Protein AF-A0A0H4KUE8-F1 (afdb_monomer)

Organism: NCBI:txid1402861

pLDDT: mean 80.07, std 14.96, range [39.91, 92.94]

Structure (mmCIF, N/CA/C/O backbone):
data_AF-A0A0H4KUE8-F1
#
_entry.id   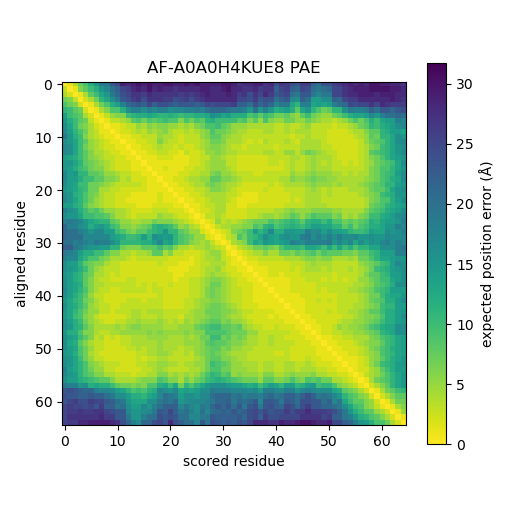AF-A0A0H4KUE8-F1
#
loop_
_atom_site.group_PDB
_atom_site.id
_atom_site.type_symbol
_atom_site.label_atom_id
_atom_site.label_alt_id
_atom_site.label_comp_id
_atom_site.label_asym_id
_atom_site.label_entity_id
_atom_site.label_seq_id
_atom_site.pdbx_PDB_ins_code
_atom_site.Cartn_x
_atom_site.Cartn_y
_atom_site.Cartn_z
_atom_site.occupancy
_atom_site.B_iso_or_equiv
_atom_site.auth_seq_id
_atom_site.auth_comp_id
_atom_site.auth_asym_id
_atom_site.auth_atom_id
_atom_site.pdbx_PDB_model_num
ATOM 1 N N . MET A 1 1 ? -24.596 19.951 17.032 1.00 39.91 1 MET A N 1
ATOM 2 C CA . MET A 1 1 ? -23.303 20.267 16.392 1.00 39.91 1 MET A CA 1
ATOM 3 C C . MET A 1 1 ? -22.653 18.939 16.053 1.00 3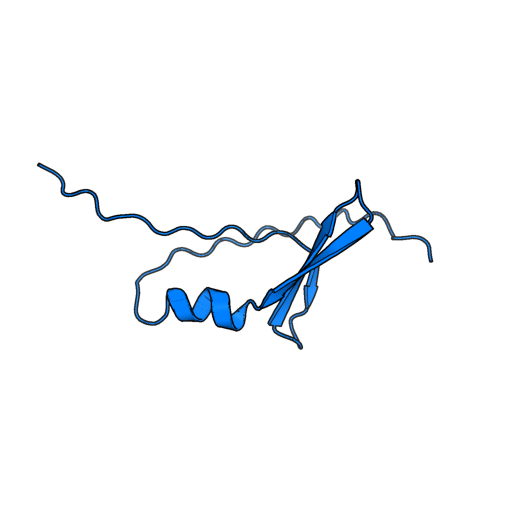9.91 1 MET A C 1
ATOM 5 O O . MET A 1 1 ? -22.285 18.221 16.975 1.00 39.91 1 MET A O 1
ATOM 9 N N . ALA A 1 2 ? -22.653 18.534 14.783 1.00 42.09 2 ALA A N 1
ATOM 10 C CA . ALA A 1 2 ? -21.978 17.303 14.385 1.00 42.09 2 ALA A CA 1
ATOM 11 C C . ALA A 1 2 ? -20.474 17.527 14.578 1.00 42.09 2 ALA A C 1
ATOM 13 O O . ALA A 1 2 ? -19.902 18.429 13.972 1.00 42.09 2 ALA A O 1
ATOM 14 N N . LYS A 1 3 ? -19.873 16.786 15.513 1.00 47.12 3 LYS A N 1
ATOM 15 C CA . LYS A 1 3 ? -18.421 16.741 15.688 1.00 47.12 3 LYS A CA 1
ATOM 16 C C . LYS A 1 3 ? -17.835 16.251 14.366 1.00 47.12 3 LYS A C 1
ATOM 18 O O . LYS A 1 3 ? -18.253 15.192 13.905 1.00 47.12 3 LYS A O 1
ATOM 23 N N . ASN A 1 4 ? -16.905 17.000 13.779 1.00 50.94 4 ASN A N 1
ATOM 24 C CA . ASN A 1 4 ? -16.045 16.468 12.728 1.00 50.94 4 ASN A CA 1
ATOM 25 C C . ASN A 1 4 ? -15.392 15.196 13.285 1.00 50.94 4 ASN A C 1
ATOM 27 O O . ASN A 1 4 ? -14.564 15.272 14.190 1.00 50.94 4 ASN A O 1
ATOM 31 N N . GLN A 1 5 ? -15.834 14.025 12.826 1.00 57.97 5 GLN A N 1
ATOM 32 C CA . GLN A 1 5 ? -15.002 12.835 12.897 1.00 57.97 5 GLN A CA 1
ATOM 33 C C . GLN A 1 5 ? -13.905 13.080 11.870 1.00 57.97 5 GLN A C 1
ATOM 35 O O . GLN A 1 5 ? -14.189 13.078 10.671 1.00 57.97 5 GLN A O 1
ATOM 40 N N . ASP A 1 6 ? -12.698 13.390 12.341 1.00 66.81 6 ASP A N 1
ATOM 41 C CA . ASP A 1 6 ? -11.533 13.579 11.481 1.00 66.81 6 ASP A CA 1
ATOM 42 C C . ASP A 1 6 ? -11.394 12.345 10.583 1.00 66.81 6 ASP A C 1
ATOM 44 O O . ASP A 1 6 ? -11.067 11.246 11.032 1.00 66.81 6 ASP A O 1
ATOM 48 N N . THR A 1 7 ? -11.757 12.507 9.312 1.00 74.12 7 THR A N 1
ATOM 49 C CA . THR A 1 7 ? -11.724 11.421 8.336 1.00 74.12 7 THR A CA 1
ATOM 50 C C . THR A 1 7 ? -10.295 11.319 7.830 1.00 74.12 7 THR A C 1
ATOM 52 O O . THR A 1 7 ? -9.797 12.239 7.186 1.00 74.12 7 THR A O 1
ATOM 55 N N . MET A 1 8 ? -9.621 10.214 8.149 1.00 79.94 8 MET A N 1
ATOM 56 C CA . MET A 1 8 ? -8.294 9.904 7.618 1.00 79.94 8 MET A CA 1
ATOM 57 C C . MET A 1 8 ? -8.441 9.132 6.306 1.00 79.94 8 MET A C 1
ATOM 59 O O . MET A 1 8 ? -9.167 8.141 6.250 1.00 79.94 8 MET A O 1
ATOM 63 N N . SER A 1 9 ? -7.748 9.579 5.260 1.00 87.31 9 SER A N 1
ATOM 64 C CA . SER A 1 9 ? -7.741 8.925 3.948 1.00 87.31 9 SER A CA 1
ATOM 65 C C . SER A 1 9 ? -6.322 8.810 3.403 1.00 87.31 9 SER A C 1
ATOM 67 O O . SER A 1 9 ? -5.540 9.758 3.495 1.00 87.31 9 SER A O 1
ATOM 69 N N . SER A 1 10 ? -6.002 7.680 2.778 1.00 86.88 10 SER A N 1
ATOM 70 C CA . SER A 1 10 ? -4.764 7.483 2.019 1.00 86.88 10 SER A CA 1
ATOM 71 C C . SER A 1 10 ? -5.103 7.017 0.611 1.00 86.88 10 SER A C 1
ATOM 73 O O . SER A 1 10 ? -5.872 6.075 0.450 1.00 86.88 10 SER A O 1
ATOM 75 N N . ASN A 1 11 ? -4.516 7.677 -0.387 1.00 88.81 11 ASN A N 1
ATOM 76 C CA . ASN A 1 11 ? -4.631 7.296 -1.790 1.00 88.81 11 ASN A CA 1
ATOM 77 C C . ASN A 1 11 ? -3.259 6.818 -2.263 1.00 88.81 11 ASN A C 1
ATOM 79 O O . ASN A 1 11 ? -2.280 7.552 -2.134 1.00 88.81 11 ASN A O 1
ATOM 83 N N . LEU A 1 12 ? -3.206 5.598 -2.788 1.00 88.31 12 LEU A N 1
ATOM 84 C CA . LEU A 1 12 ? -2.020 5.006 -3.395 1.00 88.31 12 LEU A CA 1
ATOM 85 C C . LEU A 1 12 ? -2.350 4.660 -4.843 1.00 88.31 12 LEU A C 1
ATOM 87 O O . LEU A 1 12 ? -3.455 4.214 -5.151 1.00 88.31 12 LEU A O 1
ATOM 91 N N . THR A 1 13 ? -1.413 4.907 -5.746 1.00 89.12 13 THR A N 1
ATOM 92 C CA . THR A 1 13 ? -1.559 4.601 -7.169 1.00 89.12 13 THR A CA 1
ATOM 93 C C . THR A 1 13 ? -0.206 4.155 -7.685 1.00 89.12 13 THR A C 1
ATOM 95 O O . THR A 1 13 ? 0.798 4.788 -7.378 1.00 89.12 13 THR A O 1
ATOM 98 N N . GLY A 1 14 ? -0.179 3.061 -8.436 1.00 89.50 14 GLY A N 1
ATOM 99 C CA . GLY A 1 14 ? 1.054 2.472 -8.933 1.00 89.50 14 GLY A CA 1
ATOM 100 C C . GLY A 1 14 ? 0.855 1.020 -9.343 1.00 89.50 14 GLY A C 1
ATOM 101 O O . GLY A 1 14 ? -0.273 0.525 -9.385 1.00 89.50 14 GLY A O 1
ATOM 102 N N . VAL A 1 15 ? 1.967 0.355 -9.626 1.00 88.50 15 VAL A N 1
ATOM 103 C CA . VAL A 1 15 ? 2.025 -1.087 -9.866 1.00 88.50 15 VAL A CA 1
ATOM 104 C C . VAL A 1 15 ? 1.990 -1.793 -8.517 1.00 88.50 15 VAL A C 1
ATOM 106 O O . VAL A 1 15 ? 2.785 -1.472 -7.639 1.00 88.50 15 VAL A O 1
ATOM 109 N N . LEU A 1 16 ? 1.045 -2.714 -8.344 1.00 88.81 16 LEU A N 1
ATOM 110 C CA . LEU A 1 16 ? 0.908 -3.506 -7.125 1.00 88.81 16 LEU A CA 1
ATOM 111 C C . LEU A 1 16 ? 1.711 -4.801 -7.259 1.00 88.81 16 LEU A C 1
ATOM 113 O O . LEU A 1 16 ? 1.397 -5.620 -8.123 1.00 88.81 16 LEU A O 1
ATOM 117 N N . ASP A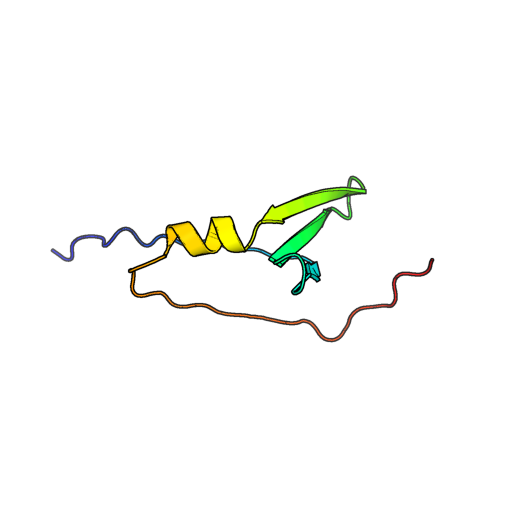 1 17 ? 2.668 -5.006 -6.360 1.00 90.06 17 ASP A N 1
ATOM 118 C CA . ASP A 1 17 ? 3.266 -6.310 -6.097 1.00 90.06 17 ASP A CA 1
ATOM 119 C C . ASP A 1 17 ? 2.579 -6.928 -4.872 1.00 90.06 17 ASP A C 1
ATOM 121 O O . ASP A 1 17 ? 2.640 -6.403 -3.757 1.00 90.06 17 ASP A O 1
ATOM 125 N N . VAL A 1 18 ? 1.861 -8.029 -5.091 1.00 86.75 18 VAL A N 1
ATOM 126 C CA . VAL A 1 18 ? 1.096 -8.715 -4.040 1.00 86.75 18 VAL A CA 1
ATOM 127 C C . VAL A 1 18 ? 1.992 -9.605 -3.178 1.00 86.75 18 VAL A C 1
ATOM 129 O O . VAL A 1 18 ? 1.675 -9.819 -2.010 1.00 86.75 18 VAL A O 1
ATOM 132 N N . GLU A 1 19 ? 3.092 -10.122 -3.726 1.00 88.56 19 GLU A N 1
ATOM 133 C CA . GLU A 1 19 ? 4.014 -10.983 -2.982 1.00 88.56 19 GLU A CA 1
ATOM 134 C C . GLU A 1 19 ? 4.840 -10.153 -2.001 1.00 88.56 19 GLU A C 1
ATOM 136 O O . GLU A 1 19 ? 4.970 -10.521 -0.832 1.00 88.56 19 GLU A O 1
ATOM 141 N N . GLU A 1 20 ? 5.327 -8.995 -2.449 1.00 90.06 20 GLU A N 1
ATOM 142 C CA . GLU A 1 20 ? 6.079 -8.063 -1.607 1.00 90.06 20 GLU A CA 1
ATOM 143 C C . GLU A 1 20 ? 5.183 -7.103 -0.809 1.00 90.06 20 GLU A C 1
ATOM 145 O O . GLU A 1 20 ? 5.662 -6.424 0.100 1.00 90.06 20 GLU A O 1
ATOM 150 N N . MET A 1 21 ? 3.879 -7.052 -1.110 1.00 91.25 21 MET A N 1
ATOM 151 C CA . MET A 1 21 ? 2.924 -6.097 -0.531 1.00 91.25 21 MET A CA 1
ATOM 152 C C . MET A 1 21 ? 3.381 -4.639 -0.709 1.00 91.25 21 MET A C 1
ATOM 154 O O . MET A 1 21 ? 3.268 -3.808 0.202 1.00 91.25 21 MET A O 1
ATOM 158 N N . THR A 1 22 ? 3.879 -4.308 -1.900 1.00 92.94 22 THR A N 1
ATOM 159 C CA . THR A 1 22 ? 4.364 -2.970 -2.255 1.00 92.94 22 THR A CA 1
ATOM 160 C C . THR A 1 22 ? 3.563 -2.369 -3.408 1.00 92.94 22 THR A C 1
ATOM 162 O O . THR A 1 22 ? 2.993 -3.062 -4.249 1.00 92.94 22 THR A O 1
ATOM 165 N N . VAL A 1 23 ? 3.475 -1.039 -3.431 1.00 91.56 23 VAL A N 1
ATOM 166 C CA . VAL A 1 23 ? 2.941 -0.276 -4.562 1.00 91.56 23 VAL A CA 1
ATOM 167 C C . VAL A 1 23 ? 4.042 0.631 -5.080 1.00 91.56 23 VAL A C 1
ATOM 169 O O . VAL A 1 23 ? 4.478 1.535 -4.368 1.00 91.56 23 VAL A O 1
ATOM 172 N N . THR A 1 24 ? 4.460 0.426 -6.322 1.00 91.00 24 THR A N 1
ATOM 173 C CA . THR A 1 24 ? 5.498 1.235 -6.963 1.00 91.00 24 THR A CA 1
ATOM 174 C C . THR A 1 24 ? 4.856 2.270 -7.872 1.00 91.00 24 THR A C 1
ATOM 176 O O . THR A 1 24 ? 4.196 1.942 -8.860 1.00 91.00 24 THR A O 1
ATOM 179 N N . PHE A 1 25 ? 5.032 3.541 -7.531 1.00 89.00 25 PHE A N 1
ATOM 180 C CA . PHE A 1 25 ? 4.681 4.660 -8.392 1.00 89.00 25 PHE A CA 1
ATOM 181 C C . PHE A 1 25 ? 5.900 5.055 -9.223 1.00 89.00 25 PHE A C 1
ATOM 183 O O . PHE A 1 25 ? 6.948 5.380 -8.667 1.00 89.00 25 PHE A O 1
ATOM 190 N N . ILE A 1 26 ? 5.743 5.045 -10.544 1.00 83.44 26 ILE A N 1
ATOM 191 C CA . ILE A 1 26 ? 6.777 5.471 -11.487 1.00 83.44 26 ILE A CA 1
ATOM 192 C C . ILE A 1 26 ? 6.386 6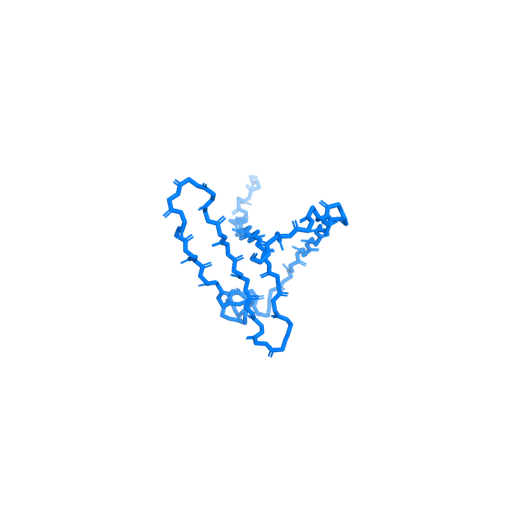.856 -11.998 1.00 83.44 26 ILE A C 1
ATOM 194 O O . ILE A 1 26 ? 5.370 7.003 -12.690 1.00 83.44 26 ILE A O 1
ATOM 198 N N . ASP A 1 27 ? 7.166 7.880 -11.649 1.00 79.44 27 ASP A N 1
ATOM 199 C CA . ASP A 1 27 ? 6.947 9.222 -12.180 1.00 79.44 27 ASP A CA 1
ATOM 200 C C . ASP A 1 27 ? 7.438 9.291 -13.630 1.00 79.44 27 ASP A C 1
ATOM 202 O O . ASP A 1 27 ? 8.633 9.248 -13.912 1.00 79.44 27 ASP A O 1
ATOM 206 N N . LYS A 1 28 ? 6.499 9.438 -14.569 1.00 75.56 28 LYS A N 1
ATOM 207 C CA . LYS A 1 28 ? 6.798 9.528 -16.006 1.00 75.56 28 LYS A CA 1
ATOM 208 C C . LYS A 1 28 ? 7.606 10.773 -16.397 1.00 75.56 28 LYS A C 1
ATOM 210 O O . LYS A 1 28 ? 8.033 10.856 -17.544 1.00 75.56 28 LYS A O 1
ATOM 215 N N . LYS A 1 29 ? 7.744 11.773 -15.519 1.00 75.31 29 LYS A N 1
ATOM 216 C CA . LYS A 1 29 ? 8.467 13.018 -15.827 1.00 75.31 29 LYS A CA 1
ATOM 217 C C . LYS A 1 29 ? 9.944 12.965 -15.472 1.00 75.31 29 LYS A C 1
ATOM 219 O O . LYS A 1 29 ? 10.742 13.499 -16.233 1.00 75.31 29 LYS A O 1
ATOM 224 N N . ASP A 1 30 ? 10.271 12.326 -14.353 1.00 72.06 30 ASP A N 1
ATOM 225 C CA . ASP A 1 30 ? 11.623 12.325 -13.787 1.00 72.06 30 ASP A CA 1
ATOM 226 C C . ASP A 1 30 ? 12.227 10.909 -13.691 1.00 72.06 30 ASP A C 1
ATOM 228 O O . ASP A 1 30 ? 13.303 10.750 -13.121 1.00 72.06 30 ASP A O 1
ATOM 232 N N . GLU A 1 31 ? 11.528 9.882 -14.203 1.00 70.62 31 GLU A N 1
ATOM 233 C CA . GLU A 1 31 ? 11.880 8.449 -14.084 1.00 70.62 31 GLU A CA 1
ATOM 234 C C . GLU A 1 31 ? 12.137 8.000 -12.631 1.00 70.62 31 GLU A C 1
ATOM 236 O O . GLU A 1 31 ? 12.760 6.977 -12.360 1.00 70.62 31 GLU A O 1
ATOM 241 N N . GLY A 1 32 ? 11.640 8.776 -11.666 1.00 77.25 32 GLY A N 1
ATOM 242 C CA . GLY A 1 32 ? 11.780 8.494 -10.249 1.00 77.25 32 GLY A CA 1
ATOM 243 C C . GLY A 1 32 ? 10.813 7.401 -9.818 1.00 77.25 32 GLY A C 1
ATOM 244 O O . GLY A 1 32 ? 9.597 7.530 -9.982 1.00 77.25 32 GLY A O 1
ATOM 245 N N . GLU A 1 33 ? 11.348 6.349 -9.208 1.00 85.88 33 GLU A N 1
ATOM 246 C CA . GLU A 1 33 ? 10.551 5.301 -8.581 1.00 85.88 33 GLU A CA 1
ATOM 247 C C . GLU A 1 33 ? 10.302 5.633 -7.110 1.00 85.88 33 GLU A C 1
ATOM 249 O O . GLU A 1 33 ? 11.225 5.889 -6.332 1.00 85.88 33 GLU A O 1
ATOM 254 N N . THR A 1 34 ? 9.034 5.618 -6.708 1.00 88.38 34 THR A N 1
ATOM 255 C CA . THR A 1 34 ? 8.639 5.689 -5.301 1.00 88.38 34 THR A CA 1
ATOM 256 C C . THR A 1 34 ? 7.939 4.400 -4.912 1.00 88.38 34 THR A C 1
ATOM 258 O O . THR A 1 34 ? 6.860 4.092 -5.416 1.00 88.38 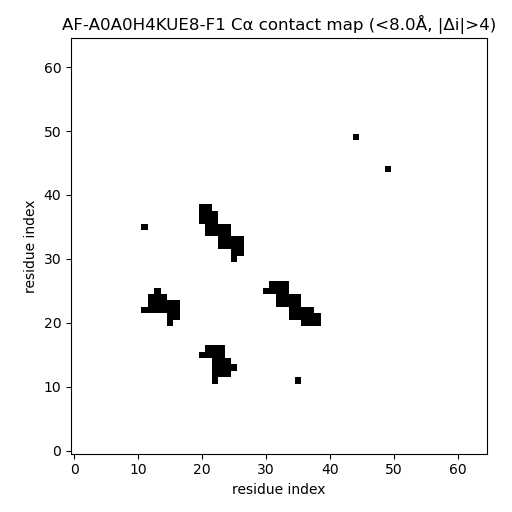34 THR A O 1
ATOM 261 N N . VAL A 1 35 ? 8.541 3.663 -3.981 1.00 91.06 35 VAL A N 1
ATOM 262 C CA . VAL A 1 35 ? 7.994 2.408 -3.461 1.00 91.06 35 VAL A CA 1
ATOM 263 C C . VAL A 1 35 ? 7.246 2.677 -2.158 1.00 91.06 35 VAL A C 1
ATOM 265 O O . VAL A 1 35 ? 7.809 3.199 -1.192 1.00 91.06 35 VAL A O 1
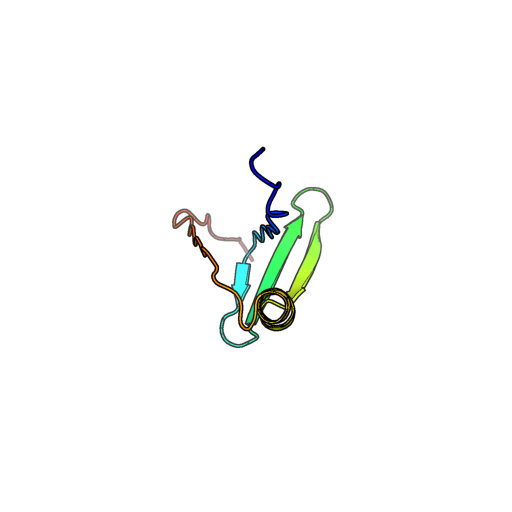ATOM 268 N N . TYR A 1 36 ? 5.971 2.306 -2.123 1.00 91.06 36 TYR A N 1
ATOM 269 C CA . TYR A 1 36 ? 5.118 2.384 -0.944 1.00 91.06 36 TYR A CA 1
ATOM 270 C C . TYR A 1 36 ? 4.902 0.994 -0.350 1.00 91.06 36 TYR A C 1
ATOM 272 O O . TYR A 1 36 ? 4.446 0.081 -1.028 1.00 91.06 36 TYR A O 1
ATOM 280 N N . ASP A 1 37 ? 5.167 0.854 0.945 1.00 92.69 37 ASP A N 1
ATOM 281 C CA . ASP A 1 37 ? 4.861 -0.354 1.714 1.00 92.69 37 ASP A CA 1
ATOM 282 C C . ASP A 1 37 ? 3.364 -0.359 2.083 1.00 92.69 37 ASP A C 1
ATOM 284 O O . ASP A 1 37 ? 2.875 0.498 2.843 1.00 92.69 37 ASP A O 1
ATOM 288 N N . LEU A 1 38 ? 2.615 -1.293 1.493 1.00 90.31 38 LEU A N 1
ATOM 289 C CA . LEU A 1 38 ? 1.170 -1.388 1.669 1.00 90.31 38 LEU A CA 1
ATOM 290 C C . LEU A 1 38 ? 0.825 -1.891 3.073 1.00 90.31 38 LEU A C 1
ATOM 292 O O . LEU A 1 38 ? -0.131 -1.399 3.675 1.00 90.31 38 LEU A O 1
ATOM 296 N N . GLU A 1 39 ? 1.623 -2.802 3.631 1.00 90.12 39 GLU A N 1
ATOM 297 C CA . GLU A 1 39 ? 1.422 -3.332 4.978 1.00 90.12 39 GLU A CA 1
ATOM 298 C C . GLU A 1 39 ? 1.500 -2.210 6.019 1.00 90.12 39 GLU A C 1
ATOM 300 O O . GLU A 1 39 ? 0.559 -2.009 6.793 1.00 90.12 39 GLU A O 1
ATOM 305 N N . LYS A 1 40 ? 2.560 -1.393 5.983 1.00 90.62 40 LYS A N 1
ATOM 306 C CA . LYS A 1 40 ? 2.699 -0.224 6.869 1.00 90.62 40 LYS A CA 1
ATOM 307 C C . LYS A 1 40 ? 1.559 0.772 6.696 1.0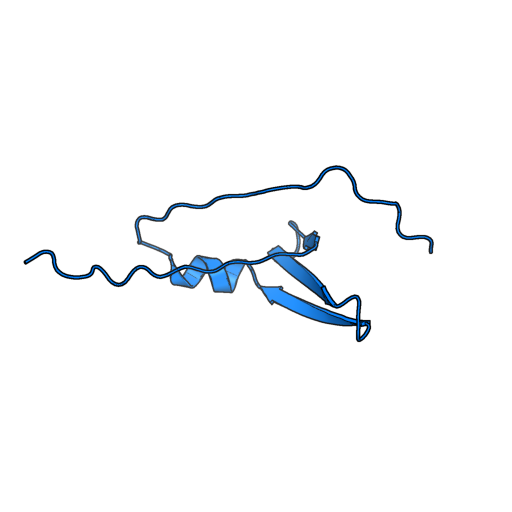0 90.62 40 LYS A C 1
ATOM 309 O O . LYS A 1 40 ? 1.158 1.431 7.658 1.00 90.62 40 LYS A O 1
ATOM 314 N N . THR A 1 41 ? 1.041 0.914 5.479 1.00 88.75 41 THR A N 1
ATOM 315 C CA . THR A 1 41 ? -0.085 1.813 5.208 1.00 88.75 41 THR A CA 1
ATOM 316 C C . THR A 1 41 ? -1.372 1.286 5.837 1.00 88.75 41 THR A C 1
ATOM 318 O O . THR A 1 41 ? -2.064 2.041 6.520 1.00 88.75 41 THR A O 1
ATOM 321 N N . LEU A 1 42 ? -1.667 -0.005 5.679 1.00 88.62 42 LEU A N 1
ATOM 322 C CA . LEU A 1 42 ? -2.849 -0.655 6.247 1.00 88.62 42 LEU A CA 1
ATOM 323 C C . LEU A 1 42 ? -2.784 -0.755 7.777 1.00 88.62 42 LEU A C 1
ATOM 325 O O . LEU A 1 42 ? -3.812 -0.609 8.438 1.00 88.62 42 LEU A O 1
ATOM 329 N N . GLN A 1 43 ? -1.591 -0.907 8.362 1.00 91.88 43 GLN A N 1
ATOM 330 C CA . GLN A 1 43 ? -1.398 -0.926 9.817 1.00 91.88 43 GLN A CA 1
ATOM 331 C C . GLN A 1 43 ? -1.929 0.339 10.511 1.00 91.88 43 GLN A C 1
ATOM 333 O O . GLN A 1 43 ? -2.443 0.242 11.624 1.00 91.88 43 GLN A O 1
ATOM 338 N N . LYS A 1 44 ? -1.892 1.508 9.853 1.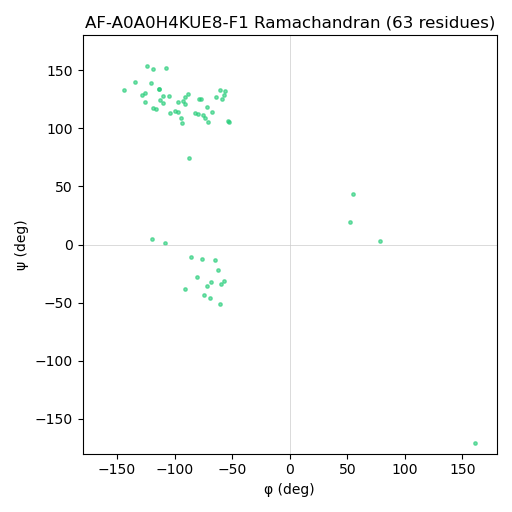00 88.19 44 LYS A N 1
ATOM 339 C CA . LYS A 1 44 ? -2.448 2.771 10.391 1.00 88.19 44 LYS A CA 1
ATOM 340 C C . LYS A 1 44 ? -3.956 2.716 10.634 1.00 88.19 44 LYS A C 1
ATOM 342 O O . LYS A 1 44 ? -4.483 3.510 11.406 1.00 88.19 44 LYS A O 1
ATOM 347 N N . TYR A 1 45 ? -4.636 1.799 9.958 1.00 90.31 45 TYR A N 1
ATOM 348 C CA . TYR A 1 45 ? -6.082 1.641 9.990 1.00 90.31 45 TYR A CA 1
ATOM 349 C C . TYR A 1 45 ? -6.526 0.388 10.751 1.00 90.31 45 TYR A C 1
ATOM 351 O O . TYR A 1 45 ? -7.722 0.108 10.844 1.00 90.31 45 TYR A O 1
ATOM 359 N N . ASN A 1 46 ? -5.580 -0.374 11.303 1.00 91.56 46 ASN A N 1
ATOM 360 C CA . ASN A 1 46 ? -5.879 -1.604 12.018 1.00 91.56 46 ASN A CA 1
ATOM 361 C C . ASN A 1 46 ? -6.778 -1.332 13.238 1.00 91.56 46 ASN A C 1
ATOM 363 O O . ASN A 1 46 ? -6.527 -0.416 14.017 1.00 91.56 46 ASN A O 1
ATOM 367 N N . GLY A 1 47 ? -7.834 -2.132 13.404 1.00 91.56 47 GLY A N 1
ATOM 368 C CA . GLY A 1 47 ? -8.813 -1.970 14.484 1.00 91.56 47 GLY A CA 1
ATOM 369 C C . GLY A 1 47 ? -9.854 -0.862 14.267 1.00 91.56 47 GLY A C 1
ATOM 370 O O . GLY A 1 47 ? -10.700 -0.658 15.137 1.00 91.56 47 GLY A O 1
ATOM 371 N N . HIS A 1 48 ? -9.840 -0.175 13.120 1.00 88.06 48 HIS A N 1
ATOM 372 C CA . HIS A 1 48 ? -10.821 0.850 12.763 1.00 88.06 48 HIS A CA 1
ATOM 373 C C . HIS A 1 48 ? -11.787 0.369 11.673 1.00 88.06 48 HIS A C 1
ATOM 375 O O . HIS A 1 48 ? -11.451 -0.462 10.830 1.00 88.06 48 HIS A O 1
ATOM 381 N N . THR A 1 49 ? -13.006 0.916 11.662 1.00 89.56 49 THR A N 1
ATOM 382 C CA . THR A 1 49 ? -13.920 0.738 10.528 1.00 89.56 49 THR A CA 1
ATOM 383 C C . THR A 1 49 ? -13.405 1.553 9.349 1.00 89.56 49 THR A C 1
ATOM 385 O O . THR A 1 49 ? -13.318 2.777 9.436 1.00 89.56 49 THR A O 1
ATOM 388 N N . VAL A 1 50 ? -13.084 0.875 8.249 1.00 89.62 50 VAL A N 1
ATOM 389 C CA . VAL A 1 50 ? -12.551 1.495 7.034 1.00 89.62 50 VAL A CA 1
ATOM 390 C C . VAL A 1 50 ? -13.383 1.171 5.805 1.00 89.62 50 VAL A C 1
ATOM 392 O O . VAL A 1 50 ? -14.028 0.128 5.728 1.00 89.62 50 VAL A O 1
ATOM 395 N N . SER A 1 51 ? -13.330 2.073 4.827 1.00 91.12 51 SER A N 1
ATOM 396 C CA . SER A 1 51 ? -13.802 1.841 3.465 1.00 91.12 51 SER A CA 1
ATOM 397 C C . SER A 1 51 ? -12.585 1.773 2.552 1.00 91.12 51 SER A C 1
ATOM 399 O O . SER A 1 51 ? -11.812 2.727 2.498 1.00 91.12 51 SER A O 1
ATOM 401 N N . ILE A 1 52 ? -12.412 0.655 1.850 1.00 89.88 52 ILE A N 1
ATOM 402 C CA . ILE A 1 52 ? -11.292 0.433 0.930 1.00 89.88 52 ILE A CA 1
ATOM 403 C C . ILE A 1 52 ? -11.856 0.345 -0.487 1.00 89.88 52 ILE A C 1
ATOM 405 O O . ILE A 1 52 ? -12.865 -0.317 -0.721 1.00 89.88 52 ILE A O 1
ATOM 409 N N . THR A 1 53 ? -11.230 1.032 -1.438 1.00 91.88 53 THR A N 1
ATOM 410 C CA . THR A 1 53 ? -11.630 1.020 -2.849 1.00 91.88 53 THR A CA 1
ATOM 411 C C . THR A 1 53 ? -10.417 0.703 -3.708 1.00 91.88 53 THR A C 1
ATOM 413 O O . THR A 1 53 ? -9.386 1.355 -3.578 1.00 91.88 53 THR A O 1
ATOM 416 N N . PHE A 1 54 ? -10.560 -0.281 -4.593 1.00 87.81 54 PHE A N 1
ATOM 417 C CA . PHE A 1 54 ? -9.545 -0.654 -5.571 1.00 87.81 54 PHE A CA 1
ATOM 418 C C . PHE A 1 54 ? -10.064 -0.340 -6.969 1.00 87.81 54 PHE A C 1
ATOM 420 O O . PHE A 1 54 ? -11.203 -0.670 -7.303 1.00 87.81 54 PHE A O 1
ATOM 427 N N . LYS A 1 55 ? -9.223 0.296 -7.782 1.00 89.62 55 LYS A N 1
ATOM 428 C CA . LYS A 1 55 ? -9.464 0.520 -9.204 1.00 89.62 55 LYS A CA 1
ATOM 429 C C . LYS A 1 55 ? -8.263 -0.028 -9.960 1.00 89.62 55 LYS A C 1
ATOM 431 O O . LYS A 1 55 ? -7.143 0.392 -9.692 1.00 89.62 55 LYS A O 1
ATOM 436 N N . VAL A 1 56 ? -8.515 -0.958 -10.871 1.00 86.19 56 VAL A N 1
ATOM 437 C CA . VAL A 1 56 ? -7.507 -1.516 -11.774 1.00 86.19 56 VAL A CA 1
ATOM 438 C C . VAL A 1 56 ? -7.831 -1.005 -13.169 1.00 86.19 56 VAL A C 1
ATOM 440 O O . VAL A 1 56 ? -8.976 -1.104 -13.608 1.00 86.19 56 VAL A O 1
ATOM 443 N N . ASP A 1 57 ? -6.846 -0.413 -13.834 1.00 81.00 57 ASP A N 1
ATOM 444 C CA . ASP A 1 57 ? -6.962 -0.033 -15.236 1.00 81.00 57 ASP A CA 1
ATOM 445 C C . ASP A 1 57 ? -6.382 -1.181 -16.080 1.00 81.00 57 ASP A C 1
ATOM 447 O O . ASP A 1 57 ? -5.183 -1.435 -16.052 1.00 81.00 57 ASP A O 1
ATOM 451 N N . GLU A 1 58 ? -7.246 -1.918 -16.788 1.00 73.06 58 GLU A N 1
ATOM 452 C CA . GLU A 1 58 ? -6.868 -3.107 -17.585 1.00 73.06 58 GLU A CA 1
ATOM 453 C C . GLU A 1 58 ? -6.186 -2.754 -18.921 1.00 73.06 58 GLU A C 1
ATOM 455 O O . GLU A 1 58 ? -5.592 -3.614 -19.567 1.00 73.06 58 GLU A O 1
ATOM 460 N N . ASN A 1 59 ? -6.238 -1.4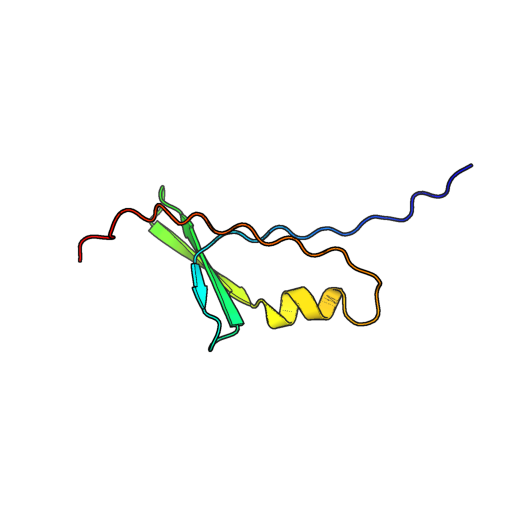84 -19.331 1.00 65.69 59 ASN A N 1
ATOM 461 C CA . ASN A 1 59 ? -5.531 -0.978 -20.508 1.00 65.69 59 ASN A CA 1
ATOM 462 C C . ASN A 1 59 ? -4.117 -0.547 -20.113 1.00 65.69 59 ASN A C 1
ATOM 464 O O . ASN A 1 59 ? -3.835 0.644 -19.970 1.00 65.69 59 ASN A O 1
ATOM 468 N N . ILE A 1 60 ? -3.246 -1.524 -19.891 1.00 58.06 60 ILE A N 1
ATOM 469 C CA . ILE A 1 60 ? -1.820 -1.288 -19.691 1.00 58.06 60 ILE A CA 1
ATOM 470 C C . ILE A 1 60 ? -1.174 -1.445 -21.066 1.00 58.06 60 ILE A C 1
ATOM 472 O O . ILE A 1 60 ? -1.071 -2.562 -21.574 1.00 58.06 60 ILE A O 1
ATOM 476 N N . ASP A 1 61 ? -0.803 -0.330 -21.701 1.00 57.94 61 ASP A N 1
ATOM 477 C CA . ASP A 1 61 ? 0.053 -0.391 -22.888 1.00 57.94 61 ASP A CA 1
ATOM 478 C C . ASP A 1 61 ? 1.336 -1.153 -22.506 1.00 57.94 61 ASP A C 1
ATOM 480 O O . ASP A 1 61 ? 1.904 -0.872 -21.442 1.00 57.94 61 ASP A O 1
ATOM 484 N N . PRO A 1 62 ? 1.779 -2.140 -23.305 1.00 55.25 62 PRO A N 1
ATOM 485 C CA . PRO A 1 62 ? 2.979 -2.902 -22.994 1.00 55.25 62 PRO A CA 1
ATOM 486 C C . PRO A 1 62 ? 4.166 -1.946 -22.856 1.00 55.25 62 PRO A C 1
ATOM 488 O O . PRO A 1 62 ? 4.403 -1.105 -23.722 1.00 55.25 62 PRO A O 1
ATOM 491 N N . VAL A 1 63 ? 4.896 -2.064 -21.748 1.00 58.00 63 VAL A N 1
ATOM 492 C CA . VAL A 1 63 ? 6.178 -1.379 -21.576 1.00 58.00 63 VAL A CA 1
ATOM 493 C C . VAL A 1 63 ? 7.167 -2.125 -22.474 1.00 58.00 63 VAL A C 1
ATOM 495 O O . VAL A 1 63 ? 7.452 -3.292 -22.216 1.00 58.00 63 VAL A O 1
ATOM 498 N N . GLU A 1 64 ? 7.592 -1.512 -23.581 1.00 48.34 64 GLU A N 1
ATOM 499 C CA . GLU A 1 64 ? 8.649 -2.076 -24.432 1.00 48.34 64 GLU A CA 1
ATOM 500 C C . GLU A 1 64 ? 9.966 -2.130 -23.628 1.00 48.34 64 GLU A C 1
ATOM 502 O O . GLU A 1 64 ? 10.354 -1.122 -23.035 1.00 48.34 64 GLU A O 1
ATOM 507 N N . GLU A 1 65 ? 10.589 -3.319 -23.574 1.00 41.66 65 GLU A N 1
ATOM 508 C CA . GLU A 1 65 ? 11.909 -3.593 -22.961 1.00 41.66 65 GLU A CA 1
ATOM 509 C C . GLU A 1 65 ? 13.073 -2.897 -23.685 1.00 41.66 65 GLU A C 1
ATOM 511 O O . GLU A 1 65 ? 13.076 -2.868 -24.940 1.00 41.66 65 GLU A O 1
#

Foldseek 3Di:
DPPPPPDDDDDADADADPVQQWGWDQDPPPRDIDIDRNVVVVVVCPPHDDDDDDDDDPPDDDDDD

Solvent-accessible surface area (backbone atoms only — not comparable to full-atom values): 4681 Å² total; per-residue (Å²): 130,86,75,81,73,85,79,85,84,85,89,84,75,59,54,75,41,79,88,79,36,33,32,39,28,72,39,89,87,75,76,45,76,47,79,40,59,46,60,68,56,52,58,78,49,63,98,54,96,79,87,86,88,88,85,83,78,88,85,66,77,80,81,82,131

Radius of gyration: 15.59 Å; Cα contacts (8 Å, |Δi|>4): 47; chains: 1; bounding box: 35×31×41 Å

Sequence (65 aa):
MAKNQDTMSSNLTGVLDVEEMTVTFIDKKDEGETVYDLEKTLQKYNGHTVSITFKVDENIDPVEE

InterPro domains:
  IPR018600 Bacillus phage SPbeta, YonK [PF09642] (1-60)
  IPR037261 YonK superfamily [G3DSA:6.20.120.10] (2-65)
  IPR037261 YonK superfamily [SSF160570] (10-59)

Secondary structure (DSSP, 8-state):
-------------SEEETTTTEEEEE-TTT--EEEEEHHHHHHTTTTS-----------------

Mean predicted aligned error: 8.71 Å